Protein AF-A0A6B3FAS1-F1 (afdb_monomer_lite)

Foldseek 3Di:
DDKDWDCVDQDDPRDDGDIDDDRCPPFDALVVLVVVVVVQVCCCVPHPHDDPVVVVVNVVVVVVCVVDVPDDGDHPD

Structure (mmCIF, N/CA/C/O backbone):
data_AF-A0A6B3FAS1-F1
#
_entry.id   AF-A0A6B3FAS1-F1
#
loop_
_atom_site.group_PDB
_atom_site.id
_atom_site.type_symbol
_atom_site.label_atom_id
_atom_site.label_alt_id
_atom_site.label_comp_id
_atom_site.label_asym_id
_atom_site.label_entity_id
_atom_site.label_seq_id
_atom_site.pdbx_PDB_ins_code
_atom_site.Cartn_x
_atom_site.Cartn_y
_atom_site.Cartn_z
_atom_site.occupancy
_atom_site.B_iso_or_equiv
_atom_site.auth_seq_id
_atom_site.auth_comp_id
_atom_site.auth_asym_id
_atom_site.auth_atom_id
_atom_site.pdbx_PDB_model_num
ATOM 1 N N . ARG A 1 1 ? 8.036 5.027 -11.384 1.00 64.19 1 ARG A N 1
ATOM 2 C CA . ARG A 1 1 ? 9.123 5.525 -12.274 1.00 64.19 1 ARG A CA 1
ATOM 3 C C . ARG A 1 1 ? 8.986 4.781 -13.597 1.00 64.19 1 ARG A C 1
ATOM 5 O O . ARG A 1 1 ? 8.607 3.618 -13.537 1.00 64.19 1 ARG A O 1
ATOM 12 N N . GLU A 1 2 ? 9.208 5.418 -14.744 1.00 83.62 2 GLU A N 1
ATOM 13 C CA . GLU A 1 2 ? 9.140 4.705 -16.033 1.00 83.62 2 GLU A CA 1
ATOM 14 C C . GLU A 1 2 ? 10.266 3.678 -16.149 1.00 83.62 2 GLU A C 1
ATOM 16 O O . GLU A 1 2 ? 11.335 3.868 -15.563 1.00 83.62 2 GLU A O 1
ATOM 21 N N . GLU A 1 3 ? 9.992 2.577 -16.847 1.00 91.12 3 GLU A N 1
ATOM 22 C CA . GLU A 1 3 ? 11.001 1.569 -17.150 1.00 91.12 3 GLU A CA 1
ATOM 23 C C . GLU A 1 3 ? 11.828 2.028 -18.353 1.00 91.12 3 GLU A C 1
ATOM 25 O O . GLU A 1 3 ? 11.276 2.412 -19.384 1.00 91.12 3 GLU A O 1
ATOM 30 N N . VAL A 1 4 ? 13.153 1.987 -18.226 1.00 93.81 4 VAL A N 1
ATOM 31 C CA . VAL A 1 4 ? 14.068 2.336 -19.319 1.00 93.81 4 VAL A CA 1
ATOM 32 C C . VAL A 1 4 ? 15.131 1.263 -19.500 1.00 93.81 4 VAL A C 1
ATOM 34 O O . VAL A 1 4 ? 15.605 0.666 -18.531 1.00 93.81 4 VAL A O 1
ATOM 37 N N . VAL A 1 5 ? 15.513 1.032 -20.754 1.00 95.38 5 VAL A N 1
ATOM 38 C CA . VAL A 1 5 ? 16.598 0.115 -21.112 1.00 95.38 5 VAL A CA 1
ATOM 39 C C . VAL A 1 5 ? 17.944 0.822 -20.956 1.00 95.38 5 VAL A C 1
ATOM 41 O O . VAL A 1 5 ? 18.101 1.983 -21.332 1.00 95.38 5 VAL A O 1
ATOM 44 N N . LEU A 1 6 ? 18.922 0.115 -20.395 1.00 94.25 6 LEU A N 1
ATOM 45 C CA . LEU A 1 6 ? 20.302 0.563 -20.246 1.00 94.25 6 LEU A CA 1
ATOM 46 C C . LEU A 1 6 ? 21.199 -0.231 -21.200 1.00 94.25 6 LEU A C 1
ATOM 48 O O . LEU A 1 6 ? 21.820 -1.211 -20.802 1.00 94.25 6 LEU A O 1
ATOM 52 N N .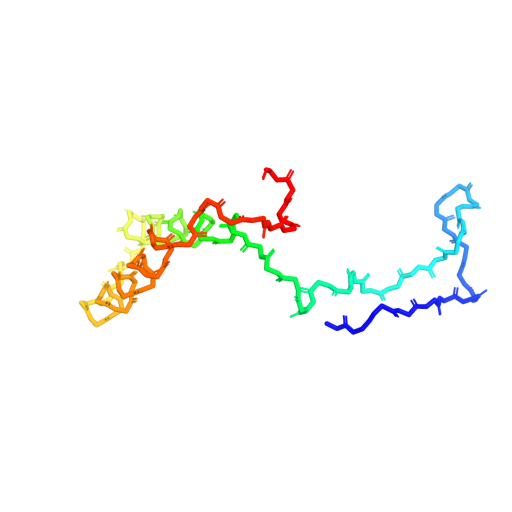 ASP A 1 7 ? 21.304 0.218 -22.453 1.00 94.12 7 ASP A N 1
ATOM 53 C CA . ASP A 1 7 ? 22.069 -0.485 -23.504 1.00 94.12 7 ASP A CA 1
ATOM 54 C C . ASP A 1 7 ? 23.570 -0.631 -23.193 1.00 94.12 7 ASP A C 1
ATOM 56 O O . ASP A 1 7 ? 24.262 -1.461 -23.774 1.00 94.12 7 ASP A O 1
ATOM 60 N N . HIS A 1 8 ? 24.084 0.185 -22.271 1.00 93.50 8 HIS A N 1
ATOM 61 C CA . HIS A 1 8 ? 25.481 0.181 -21.841 1.00 93.50 8 HIS A CA 1
ATOM 62 C C . HIS A 1 8 ? 25.765 -0.789 -20.677 1.00 93.50 8 HIS A C 1
ATOM 64 O O . HIS A 1 8 ? 26.897 -0.833 -20.198 1.00 93.50 8 HIS A O 1
ATOM 70 N N . TRP A 1 9 ? 24.761 -1.532 -20.192 1.00 94.06 9 TRP A N 1
ATOM 71 C CA . TRP A 1 9 ? 24.894 -2.490 -19.088 1.00 94.06 9 TRP A CA 1
ATOM 72 C C . TRP A 1 9 ? 24.656 -3.919 -19.567 1.00 94.06 9 TRP A C 1
ATOM 74 O O . TRP A 1 9 ? 23.655 -4.214 -20.216 1.00 94.06 9 TRP A O 1
ATOM 84 N N . GLU A 1 10 ? 25.528 -4.829 -19.142 1.00 94.56 10 GLU A N 1
ATOM 85 C CA . GLU A 1 10 ? 25.323 -6.272 -19.262 1.00 94.56 10 GLU A CA 1
ATOM 86 C C . GLU A 1 10 ? 24.743 -6.814 -17.952 1.00 94.56 10 GLU A C 1
ATOM 88 O O . GLU A 1 10 ? 25.238 -6.513 -16.862 1.00 94.56 10 GLU A O 1
ATOM 93 N N . GLY A 1 11 ? 23.664 -7.589 -18.045 1.00 93.94 11 GLY A N 1
ATOM 94 C CA . GLY A 1 11 ? 23.005 -8.166 -16.882 1.00 93.94 11 GLY A CA 1
ATOM 95 C C . GLY A 1 11 ? 23.780 -9.351 -16.327 1.00 93.94 11 GLY A C 1
ATOM 96 O O . GLY A 1 11 ? 24.695 -9.892 -16.950 1.00 93.94 11 GLY A O 1
ATOM 97 N N . TYR A 1 12 ? 23.388 -9.807 -15.140 1.00 93.25 12 TYR A N 1
ATOM 98 C CA . TYR A 1 12 ? 24.012 -10.970 -14.515 1.00 93.25 12 TYR A CA 1
ATOM 99 C C . TYR A 1 12 ? 24.027 -12.177 -15.474 1.00 93.25 12 TYR A C 1
ATOM 101 O O . TYR A 1 12 ? 22.995 -12.533 -16.047 1.00 93.25 12 TYR A O 1
ATOM 109 N N . ARG A 1 13 ? 25.205 -12.797 -15.650 1.00 95.50 13 ARG A N 1
ATOM 110 C CA . ARG A 1 13 ? 25.452 -13.912 -16.591 1.00 95.50 13 ARG A CA 1
ATOM 111 C C . ARG A 1 13 ? 25.100 -13.601 -18.058 1.00 95.50 13 ARG A C 1
ATOM 113 O O . ARG A 1 13 ? 24.627 -14.486 -18.764 1.00 95.50 13 ARG A O 1
ATOM 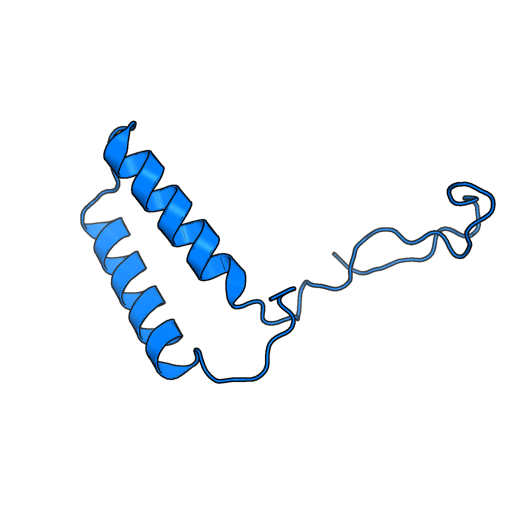120 N N . GLY A 1 14 ? 25.321 -12.369 -18.510 1.00 93.19 14 GLY A N 1
ATOM 121 C CA . GLY A 1 14 ? 25.051 -11.971 -19.894 1.00 93.19 14 GLY A CA 1
ATOM 122 C C . GLY A 1 14 ? 23.571 -11.766 -20.207 1.00 93.19 14 GLY A C 1
ATOM 123 O O . GLY A 1 14 ? 23.181 -11.779 -21.372 1.00 93.19 14 GLY A O 1
ATOM 124 N N . SER A 1 15 ? 22.728 -11.595 -19.184 1.00 93.81 15 SER A N 1
ATOM 125 C CA . SER A 1 15 ? 21.305 -11.306 -19.385 1.00 93.81 15 SER A CA 1
ATOM 126 C C . SER A 1 15 ? 21.124 -9.935 -20.045 1.00 93.81 15 SER A C 1
ATOM 128 O O . SER A 1 15 ? 21.729 -8.954 -19.618 1.00 93.81 15 SER A O 1
ATOM 130 N N . ALA A 1 16 ? 20.269 -9.851 -21.062 1.00 92.94 16 ALA A N 1
ATOM 131 C CA . ALA A 1 16 ? 19.948 -8.609 -21.758 1.00 92.94 16 ALA A CA 1
ATOM 132 C C . ALA A 1 16 ? 18.481 -8.621 -22.236 1.00 92.94 16 ALA A C 1
ATOM 134 O O . ALA A 1 16 ? 17.958 -9.695 -22.543 1.00 92.94 16 ALA A O 1
ATOM 135 N N . PRO A 1 17 ? 17.813 -7.455 -22.336 1.00 92.75 17 PRO A N 1
ATOM 136 C CA . PRO A 1 17 ? 18.319 -6.123 -21.995 1.00 92.75 17 PRO A CA 1
ATOM 137 C C . PRO A 1 17 ? 18.308 -5.841 -20.482 1.00 92.75 17 PRO A C 1
ATOM 139 O O . PRO A 1 17 ? 17.411 -6.287 -19.767 1.00 92.75 17 PRO A O 1
ATOM 142 N N . CYS A 1 18 ? 19.266 -5.043 -20.002 1.00 94.00 18 CYS A N 1
ATOM 143 C CA . CYS A 1 18 ? 19.203 -4.455 -18.662 1.00 94.00 18 CYS A CA 1
ATOM 144 C C . CYS A 1 18 ? 18.148 -3.350 -18.619 1.00 94.00 18 CYS A C 1
ATOM 146 O O . CYS A 1 18 ? 18.163 -2.447 -19.455 1.00 94.00 18 CYS A O 1
ATOM 148 N N . ARG A 1 19 ? 17.257 -3.397 -17.628 1.00 93.44 19 ARG A N 1
ATOM 149 C CA . ARG A 1 19 ? 16.195 -2.407 -17.417 1.00 93.44 19 ARG A CA 1
ATOM 150 C C . ARG A 1 19 ? 16.305 -1.813 -16.018 1.00 93.44 19 ARG A C 1
ATOM 152 O O . ARG A 1 19 ? 16.712 -2.502 -15.084 1.00 93.44 19 ARG A O 1
ATOM 159 N N . VAL A 1 20 ? 15.947 -0.541 -15.870 1.00 93.00 20 VAL A N 1
ATOM 160 C CA . VAL A 1 20 ? 15.783 0.109 -14.562 1.00 93.00 20 VAL A CA 1
ATOM 161 C C . VAL A 1 20 ? 14.375 0.676 -14.437 1.00 93.00 20 VAL A C 1
ATOM 163 O O . VAL A 1 20 ? 13.850 1.271 -15.376 1.00 93.00 20 VAL A O 1
ATOM 166 N N . GLY A 1 21 ? 13.783 0.499 -13.255 1.00 89.38 21 GLY A N 1
ATOM 167 C CA . GLY A 1 21 ? 12.345 0.657 -13.047 1.00 89.38 21 GLY A CA 1
ATOM 168 C C . GLY A 1 21 ? 11.604 -0.662 -13.278 1.00 89.38 21 GLY A C 1
ATOM 169 O O . GLY A 1 21 ? 12.212 -1.660 -13.645 1.00 89.38 21 GLY A O 1
ATOM 170 N N . ASN A 1 22 ? 10.302 -0.660 -13.010 1.00 87.06 22 ASN A N 1
ATOM 171 C CA . ASN A 1 22 ? 9.435 -1.833 -13.165 1.00 87.06 22 ASN A CA 1
ATOM 172 C C . ASN A 1 22 ? 8.079 -1.490 -13.805 1.00 87.06 22 ASN A C 1
ATOM 174 O O . ASN A 1 22 ? 7.187 -2.324 -13.820 1.00 87.06 22 ASN A O 1
ATOM 178 N N . GLY A 1 23 ? 7.882 -0.246 -14.262 1.00 87.69 23 GLY A N 1
ATOM 179 C CA . GLY A 1 23 ? 6.626 0.181 -14.885 1.00 87.69 23 GLY A CA 1
ATOM 180 C C . GLY A 1 23 ? 5.393 0.189 -13.968 1.00 87.69 23 GLY A C 1
ATOM 181 O O . GLY A 1 23 ? 4.329 0.592 -14.420 1.00 87.69 23 GLY A O 1
ATOM 182 N N . ALA A 1 24 ? 5.517 -0.151 -12.683 1.00 88.69 24 ALA A N 1
ATOM 183 C CA . ALA A 1 24 ? 4.373 -0.434 -11.811 1.00 88.69 24 ALA A CA 1
ATOM 184 C C . ALA A 1 24 ? 3.567 0.797 -11.354 1.00 88.69 24 ALA A C 1
ATOM 186 O O . ALA A 1 24 ? 2.664 0.682 -10.539 1.00 88.69 24 ALA A O 1
ATOM 187 N N . LYS A 1 25 ? 3.881 2.002 -11.849 1.00 87.56 25 LYS A N 1
ATOM 188 C CA . LYS A 1 25 ? 3.245 3.247 -11.374 1.00 87.56 25 LYS A CA 1
ATOM 189 C C . LYS A 1 25 ? 1.734 3.300 -11.653 1.00 87.56 25 LYS A C 1
ATOM 191 O O . LYS A 1 25 ? 1.022 3.949 -10.901 1.00 87.56 25 LYS A O 1
ATOM 196 N N . ASP A 1 26 ? 1.297 2.660 -12.736 1.00 89.81 26 ASP A N 1
ATOM 197 C CA . ASP A 1 26 ? -0.097 2.657 -13.197 1.00 89.81 26 ASP A CA 1
ATOM 198 C C . ASP A 1 26 ? -0.772 1.299 -12.930 1.00 89.81 26 ASP A C 1
ATOM 200 O O . ASP A 1 26 ? -1.899 1.068 -13.363 1.00 89.81 26 ASP A O 1
ATOM 204 N N . GLN A 1 27 ? -0.069 0.385 -12.253 1.00 91.25 27 GLN A N 1
ATOM 205 C CA . GLN A 1 27 ? -0.578 -0.935 -11.914 1.00 91.25 27 GLN A CA 1
ATOM 206 C C . GLN A 1 27 ? -1.391 -0.854 -10.628 1.00 91.25 27 GLN A C 1
ATOM 208 O O . GLN A 1 27 ? -0.951 -0.278 -9.632 1.00 91.25 27 GLN A O 1
ATOM 213 N N . LEU A 1 28 ? -2.569 -1.465 -10.651 1.00 92.88 28 LEU A N 1
ATOM 214 C CA . LEU A 1 28 ? -3.281 -1.783 -9.430 1.00 92.88 28 LEU A CA 1
ATOM 215 C C . LEU A 1 28 ? -2.583 -2.977 -8.775 1.00 92.88 28 LEU A C 1
ATOM 217 O O . LEU A 1 28 ? -2.416 -4.005 -9.419 1.00 92.88 28 LEU A O 1
ATOM 221 N N . GLN A 1 29 ? -2.204 -2.831 -7.511 1.00 93.38 29 GLN A N 1
ATOM 222 C CA . GLN A 1 29 ? -1.658 -3.911 -6.695 1.00 93.38 29 GLN A CA 1
ATOM 223 C C . GLN A 1 29 ? -2.481 -3.981 -5.414 1.00 93.38 29 GLN A C 1
ATOM 225 O O . GLN A 1 29 ? -2.494 -3.018 -4.646 1.00 93.38 29 GLN A O 1
ATOM 230 N N . LEU A 1 30 ? -3.236 -5.060 -5.220 1.00 95.19 30 LEU A N 1
ATOM 231 C CA . LEU A 1 30 ? -4.098 -5.227 -4.048 1.00 95.19 30 LEU A CA 1
ATOM 232 C C . LEU A 1 30 ? -3.346 -5.798 -2.832 1.00 95.19 30 LEU A C 1
ATOM 234 O O . LEU A 1 30 ? -3.760 -5.579 -1.692 1.00 95.19 30 LEU A O 1
ATOM 238 N N . ASP A 1 31 ? -2.204 -6.456 -3.037 1.00 93.25 31 ASP A N 1
ATOM 239 C CA . ASP A 1 31 ? -1.336 -6.970 -1.964 1.00 93.25 31 ASP A CA 1
ATOM 240 C C . ASP A 1 31 ? -0.794 -5.877 -1.025 1.00 93.25 31 ASP A C 1
ATOM 242 O O . ASP A 1 31 ? -0.666 -6.116 0.182 1.00 93.25 31 ASP A O 1
ATOM 246 N N . ILE A 1 32 ? -0.602 -4.650 -1.524 1.00 92.31 32 ILE A N 1
ATOM 247 C CA . ILE A 1 32 ? -0.156 -3.496 -0.723 1.00 92.31 32 ILE A CA 1
ATOM 248 C C . ILE A 1 32 ? -1.065 -3.216 0.480 1.00 92.31 32 ILE A C 1
ATOM 250 O O . ILE A 1 32 ? -0.609 -2.731 1.517 1.00 92.31 32 ILE A O 1
ATOM 254 N N . PHE A 1 33 ? -2.360 -3.531 0.379 1.00 94.06 33 PHE A N 1
ATOM 255 C CA . PHE A 1 33 ? -3.300 -3.331 1.478 1.00 94.06 33 PHE A CA 1
ATOM 256 C C . PHE A 1 33 ? -3.034 -4.311 2.622 1.00 94.06 33 PHE A C 1
ATOM 258 O O . PHE A 1 33 ? -3.128 -3.931 3.790 1.00 94.06 33 PHE A O 1
ATOM 265 N N . GLY A 1 34 ? -2.642 -5.548 2.309 1.00 93.62 34 GLY A N 1
ATOM 266 C CA . GLY A 1 34 ? -2.218 -6.521 3.314 1.00 93.62 34 GLY A CA 1
ATOM 267 C C . GLY A 1 34 ? -0.971 -6.047 4.061 1.00 93.62 34 GLY A C 1
ATOM 268 O O . GLY A 1 34 ? -0.937 -6.054 5.2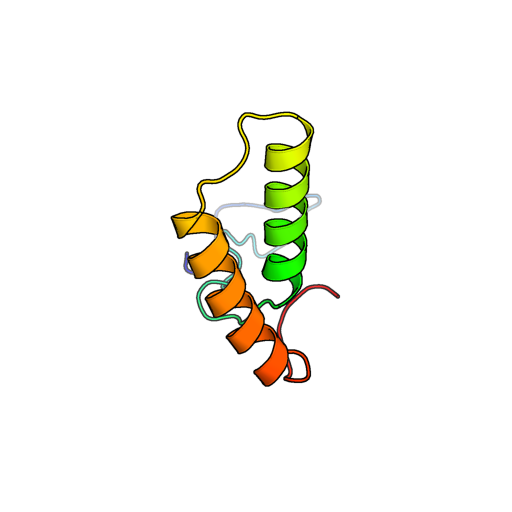91 1.00 93.62 34 GLY A O 1
ATOM 269 N N . GLU A 1 35 ? 0.022 -5.555 3.322 1.00 95.12 35 GLU A N 1
ATOM 270 C CA . GLU A 1 35 ? 1.289 -5.043 3.865 1.00 95.12 35 GLU A CA 1
ATOM 271 C C . GLU A 1 35 ? 1.091 -3.779 4.714 1.00 95.12 35 GLU A C 1
ATOM 273 O O . GLU A 1 35 ? 1.714 -3.615 5.770 1.00 95.12 35 GLU A O 1
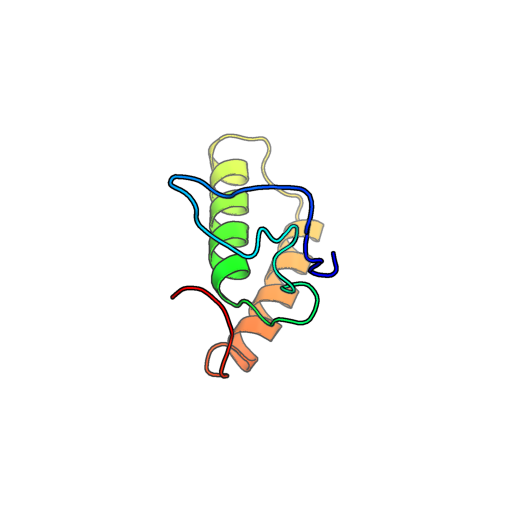ATOM 278 N N . LEU A 1 36 ? 0.181 -2.896 4.292 1.00 95.38 36 LEU A N 1
ATOM 279 C CA . LEU A 1 36 ? -0.223 -1.719 5.054 1.00 95.38 36 LEU A CA 1
ATOM 280 C C . LEU A 1 36 ? -0.861 -2.117 6.389 1.00 95.38 36 LEU A C 1
ATOM 282 O O . LEU A 1 36 ? -0.478 -1.585 7.434 1.00 95.38 36 LEU A O 1
ATOM 286 N N . ILE A 1 37 ? -1.817 -3.048 6.374 1.00 95.56 37 ILE A N 1
ATOM 287 C CA . ILE A 1 37 ? -2.516 -3.488 7.588 1.00 95.56 37 ILE A CA 1
ATOM 288 C C . ILE A 1 37 ? -1.560 -4.204 8.545 1.00 95.56 37 ILE A C 1
ATOM 290 O O . ILE A 1 37 ? -1.616 -3.945 9.750 1.00 95.56 37 ILE A O 1
ATOM 294 N N . ASP A 1 38 ? -0.640 -5.029 8.037 1.00 96.88 38 ASP A N 1
ATOM 295 C CA . ASP A 1 38 ? 0.400 -5.653 8.863 1.00 96.88 38 ASP A CA 1
ATOM 296 C C . ASP A 1 38 ? 1.316 -4.596 9.502 1.00 96.88 38 ASP A C 1
ATOM 298 O O . ASP A 1 38 ? 1.567 -4.615 10.710 1.00 96.88 38 ASP A O 1
ATOM 302 N N . SER A 1 39 ? 1.719 -3.580 8.733 1.00 96.88 39 SER A N 1
ATOM 303 C CA . SER A 1 39 ? 2.519 -2.457 9.238 1.00 96.88 39 SER A CA 1
ATOM 304 C C . SER A 1 39 ? 1.799 -1.679 10.345 1.00 96.88 39 SER A C 1
ATOM 306 O O . SER A 1 39 ? 2.397 -1.370 11.383 1.00 96.88 39 SER A O 1
ATOM 308 N N . VAL A 1 40 ? 0.504 -1.392 10.169 1.00 97.50 40 VAL A N 1
ATOM 309 C CA . VAL A 1 40 ? -0.331 -0.740 11.192 1.00 97.50 40 VAL A CA 1
ATOM 310 C C . VAL A 1 40 ? -0.445 -1.617 12.436 1.00 97.50 40 VAL A C 1
ATOM 312 O O . VAL A 1 40 ? -0.278 -1.117 13.551 1.00 97.50 40 VAL A O 1
ATOM 315 N N . TYR A 1 41 ? -0.690 -2.919 12.272 1.00 97.19 41 TYR A N 1
ATOM 316 C CA . TYR A 1 41 ? -0.768 -3.868 13.382 1.00 97.19 41 TYR A CA 1
ATOM 317 C C . TYR A 1 41 ? 0.528 -3.885 14.197 1.00 97.19 41 TYR A C 1
ATOM 319 O O . TYR A 1 41 ? 0.490 -3.741 15.422 1.00 97.19 41 TYR A O 1
ATOM 327 N N . LEU A 1 42 ? 1.681 -4.004 13.534 1.00 98.31 42 LEU A N 1
ATOM 328 C CA . LEU A 1 42 ? 2.990 -4.005 14.188 1.00 98.31 42 LEU A CA 1
ATOM 329 C C . LEU A 1 42 ? 3.257 -2.684 14.916 1.00 98.31 42 LEU A C 1
ATOM 331 O O . LEU A 1 42 ? 3.730 -2.698 16.057 1.00 98.31 42 LEU A O 1
ATOM 335 N N . PHE A 1 43 ? 2.906 -1.547 14.312 1.00 97.88 43 PHE A N 1
ATOM 336 C CA . PHE A 1 43 ? 3.066 -0.242 14.951 1.00 97.88 43 PHE A CA 1
ATOM 337 C C . PHE A 1 43 ? 2.132 -0.048 16.153 1.00 97.88 43 PHE A C 1
ATOM 339 O O . PHE A 1 43 ? 2.552 0.520 17.161 1.00 97.88 43 PHE A O 1
ATOM 346 N N . ASN A 1 44 ? 0.901 -0.561 16.100 1.00 96.94 44 ASN A N 1
ATOM 347 C CA . ASN A 1 44 ? -0.002 -0.584 17.254 1.00 96.94 44 ASN A CA 1
ATOM 348 C C . ASN A 1 44 ? 0.502 -1.506 18.366 1.00 96.94 44 ASN A C 1
ATOM 350 O O . ASN A 1 44 ? 0.371 -1.179 19.542 1.00 96.94 44 ASN A O 1
ATOM 354 N N . LYS A 1 45 ? 1.073 -2.657 18.011 1.00 97.62 45 LYS A N 1
ATOM 355 C CA . LYS A 1 45 ? 1.508 -3.666 18.980 1.00 97.62 45 LYS A CA 1
ATOM 356 C C . LYS A 1 45 ? 2.799 -3.292 19.701 1.00 97.62 45 LYS A C 1
ATOM 358 O O . LYS A 1 45 ? 2.940 -3.595 20.883 1.00 97.62 45 LYS A O 1
ATOM 363 N N . TYR A 1 46 ? 3.744 -2.684 18.988 1.00 98.12 46 TYR A N 1
ATOM 364 C CA . TYR A 1 46 ? 5.101 -2.446 19.490 1.00 98.12 46 TYR A CA 1
ATOM 365 C C . TYR A 1 46 ? 5.499 -0.965 19.535 1.00 98.12 46 TYR A C 1
ATOM 367 O O . TYR A 1 46 ? 6.506 -0.624 20.153 1.00 98.12 46 TYR A O 1
ATOM 375 N N . GLY A 1 47 ? 4.745 -0.087 18.875 1.00 96.75 47 GLY A N 1
ATOM 376 C CA . GLY A 1 47 ? 4.990 1.350 18.823 1.00 96.75 47 GLY A CA 1
ATOM 377 C C . GLY A 1 47 ? 4.045 2.150 19.718 1.00 96.75 47 GLY A C 1
ATOM 378 O O . GLY A 1 47 ? 3.545 1.674 20.733 1.00 96.75 47 GLY A O 1
ATOM 379 N N . LYS A 1 48 ? 3.814 3.411 19.335 1.00 96.81 48 LYS A N 1
ATOM 380 C CA . LYS A 1 48 ? 2.870 4.307 20.030 1.00 96.81 48 LYS A CA 1
ATOM 381 C C . LYS A 1 48 ? 1.416 4.080 19.612 1.00 96.81 48 LYS A C 1
ATOM 383 O O . LYS A 1 48 ? 0.519 4.630 20.244 1.00 96.81 48 LYS A O 1
ATOM 388 N N . GLY A 1 49 ? 1.217 3.303 18.552 1.00 97.25 49 GLY A N 1
ATOM 389 C CA . GLY A 1 49 ? -0.048 3.166 17.861 1.00 97.25 49 GLY A CA 1
ATOM 390 C C . GLY A 1 49 ? -0.454 4.394 17.054 1.00 97.25 49 GLY A C 1
ATOM 391 O O . GLY A 1 49 ? 0.108 5.484 17.194 1.00 97.25 49 GLY A O 1
ATOM 392 N N . ILE A 1 50 ? -1.401 4.179 16.148 1.00 97.44 50 ILE A N 1
ATOM 393 C CA . ILE A 1 50 ? -1.951 5.230 15.291 1.00 97.44 50 ILE A CA 1
ATOM 394 C C . ILE A 1 50 ? -3.008 6.056 16.036 1.00 97.44 50 ILE A C 1
ATOM 396 O O . ILE A 1 50 ? -3.609 5.600 17.010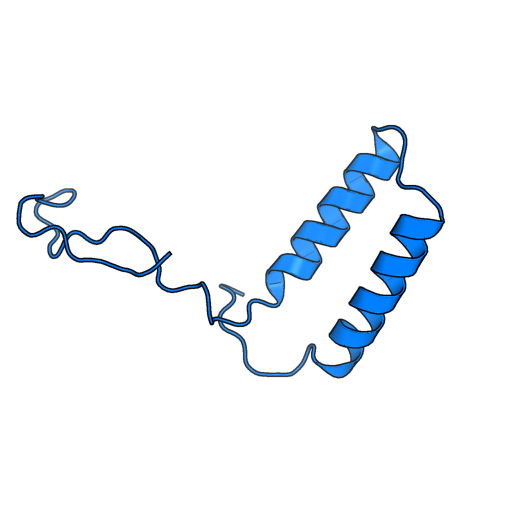 1.00 97.44 50 ILE A O 1
ATOM 400 N N . SER A 1 51 ? -3.233 7.291 15.584 1.00 97.94 51 SER A N 1
ATOM 401 C CA . SER A 1 51 ? -4.309 8.134 16.111 1.00 97.94 51 SER A CA 1
ATOM 402 C C . SER A 1 51 ? -5.687 7.616 15.680 1.00 97.94 51 SER A C 1
ATOM 404 O O . SER A 1 51 ? -5.813 6.830 14.743 1.00 97.94 51 SER A O 1
ATOM 406 N N . TYR A 1 52 ? -6.740 8.103 16.340 1.00 97.50 52 TYR A N 1
ATOM 407 C CA . TYR A 1 52 ? -8.122 7.825 15.935 1.00 97.50 52 TYR A CA 1
ATOM 408 C C . TYR A 1 52 ? -8.440 8.336 14.517 1.00 97.50 52 TYR A C 1
ATOM 410 O O . TYR A 1 52 ? -9.156 7.680 13.765 1.00 97.50 52 TYR A O 1
ATOM 418 N N . GLU A 1 53 ? -7.883 9.488 14.141 1.00 98.31 53 GLU A N 1
ATOM 419 C CA . GLU A 1 53 ? -8.016 10.052 12.791 1.00 98.31 53 GLU A CA 1
ATOM 420 C C . GLU A 1 53 ? -7.415 9.098 11.752 1.00 98.31 53 GLU A C 1
ATOM 422 O O . GLU A 1 53 ? -8.121 8.658 10.852 1.00 98.31 53 GLU A O 1
ATOM 427 N N . ALA A 1 54 ? -6.170 8.653 11.962 1.00 97.38 54 ALA A N 1
ATOM 428 C CA . ALA A 1 54 ? -5.517 7.684 11.083 1.00 97.38 54 ALA A CA 1
ATOM 429 C C . ALA A 1 54 ? -6.250 6.331 11.034 1.00 97.38 54 ALA A C 1
ATOM 431 O O . ALA A 1 54 ? -6.266 5.671 9.999 1.00 97.38 54 ALA A O 1
ATOM 432 N N . TRP A 1 55 ? -6.874 5.907 12.138 1.00 97.12 55 TRP A N 1
ATOM 433 C CA . TRP A 1 55 ? -7.732 4.719 12.147 1.00 97.12 55 TRP A CA 1
ATOM 434 C C . TRP A 1 55 ? -8.984 4.908 11.281 1.00 97.12 55 TRP A C 1
ATOM 436 O O . TRP A 1 55 ? -9.372 4.000 10.553 1.00 97.12 55 TRP A O 1
ATOM 446 N N . THR A 1 56 ? -9.596 6.091 11.318 1.00 98.25 56 THR A N 1
ATOM 447 C CA . THR A 1 56 ? -10.775 6.409 10.499 1.00 98.25 56 THR A CA 1
ATOM 448 C C . THR A 1 56 ? -10.422 6.455 9.009 1.00 98.25 56 THR A C 1
ATOM 450 O O . THR A 1 56 ? -11.162 5.917 8.181 1.00 98.25 56 THR A O 1
ATOM 453 N N . ASP A 1 57 ? -9.260 7.019 8.669 1.00 97.38 57 ASP A N 1
ATOM 454 C CA . ASP A 1 57 ? -8.722 6.999 7.303 1.00 97.38 57 ASP A CA 1
ATOM 455 C C . ASP A 1 57 ? -8.483 5.559 6.825 1.00 97.38 57 ASP A C 1
ATOM 457 O O . ASP A 1 57 ? -8.847 5.201 5.704 1.00 97.38 57 ASP A O 1
ATOM 461 N N . LEU A 1 58 ? -7.942 4.701 7.699 1.00 97.12 58 LEU A N 1
ATOM 462 C CA . LEU A 1 58 ? -7.736 3.284 7.404 1.00 97.12 58 LEU A CA 1
ATOM 463 C C . LEU A 1 58 ? -9.054 2.542 7.156 1.00 97.12 58 LEU A C 1
ATOM 465 O O . LEU A 1 58 ? -9.128 1.745 6.226 1.00 97.12 58 LEU A O 1
ATOM 469 N N . CYS A 1 59 ? -10.097 2.804 7.949 1.00 97.19 59 CYS A N 1
ATOM 470 C CA . CYS A 1 59 ? -11.424 2.230 7.714 1.00 97.19 59 CYS A CA 1
ATOM 471 C C . CYS A 1 59 ? -11.987 2.643 6.350 1.00 97.19 59 CYS A C 1
ATOM 473 O O . CYS A 1 59 ? -12.451 1.786 5.612 1.00 97.19 59 CYS A O 1
ATOM 475 N N . THR A 1 60 ? -11.865 3.919 5.980 1.00 97.56 60 THR A N 1
ATOM 476 C CA . THR A 1 60 ? -12.323 4.417 4.669 1.00 97.56 60 THR A CA 1
ATOM 477 C C . THR A 1 60 ? -11.595 3.720 3.517 1.00 97.56 60 THR A C 1
ATOM 479 O O . THR A 1 60 ? -12.182 3.384 2.491 1.00 97.56 60 THR A O 1
ATOM 482 N N . LEU A 1 61 ? -10.297 3.481 3.693 1.00 96.25 61 LEU A N 1
ATOM 483 C CA . LEU A 1 61 ? -9.474 2.761 2.731 1.00 96.25 61 LEU A CA 1
ATOM 484 C C . LEU A 1 61 ? -9.872 1.274 2.627 1.00 96.25 61 LEU A C 1
ATOM 486 O O . LEU A 1 61 ? -9.909 0.722 1.528 1.00 96.25 61 LEU A O 1
ATOM 490 N N . LEU A 1 62 ? -10.211 0.640 3.753 1.00 96.31 62 LEU A N 1
ATOM 491 C CA . LEU A 1 62 ? -10.729 -0.730 3.785 1.00 96.31 62 LEU A CA 1
ATOM 492 C C . LEU A 1 62 ? -12.117 -0.851 3.150 1.00 96.31 62 LEU A C 1
ATOM 494 O O . LEU A 1 62 ? -12.369 -1.854 2.493 1.00 96.31 62 LEU A O 1
ATOM 498 N N . ASP A 1 63 ? -12.987 0.150 3.294 1.00 97.94 63 ASP A N 1
ATOM 499 C CA . ASP A 1 63 ? -14.294 0.162 2.627 1.00 97.94 63 ASP A CA 1
ATOM 500 C C . ASP A 1 63 ? -14.123 0.113 1.102 1.00 97.94 63 ASP A C 1
ATOM 502 O O . ASP A 1 63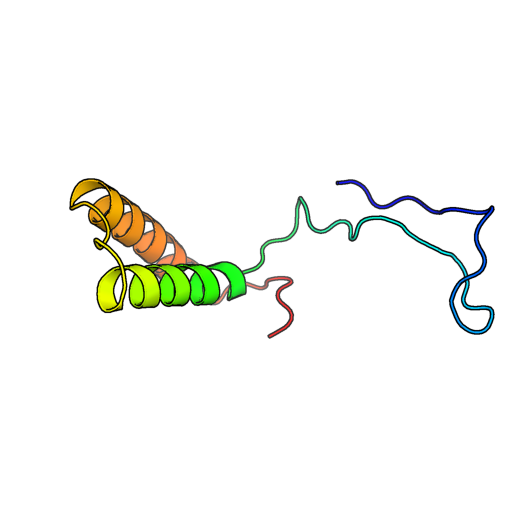 ? -14.738 -0.718 0.437 1.00 97.94 63 ASP A O 1
ATOM 506 N N . TRP A 1 64 ? -13.205 0.917 0.547 1.00 96.19 64 TRP A N 1
ATOM 507 C CA . TRP A 1 64 ? -12.878 0.832 -0.879 1.00 96.19 64 TRP A CA 1
ATOM 508 C C . TRP A 1 64 ? -12.351 -0.555 -1.258 1.00 96.19 64 TRP A C 1
ATOM 510 O O . TRP A 1 64 ? -12.789 -1.119 -2.256 1.00 96.19 64 TRP A O 1
ATOM 520 N N . LEU A 1 65 ? -11.444 -1.132 -0.463 1.00 95.94 65 LEU A N 1
ATOM 521 C CA . LEU A 1 65 ? -10.913 -2.467 -0.739 1.00 95.94 65 LEU A CA 1
ATOM 522 C C . LEU A 1 65 ? -12.020 -3.530 -0.746 1.00 95.94 65 LEU A C 1
ATOM 524 O O . LEU A 1 65 ? -12.037 -4.376 -1.632 1.00 95.94 65 LEU A O 1
ATOM 528 N N . LEU A 1 66 ? -12.959 -3.484 0.200 1.00 96.50 66 LEU A N 1
ATOM 529 C CA . LEU A 1 66 ? -14.083 -4.426 0.268 1.00 96.50 66 LEU A CA 1
ATOM 530 C C . LEU A 1 66 ? -14.989 -4.366 -0.966 1.00 96.50 66 LEU A C 1
ATOM 532 O O . LEU A 1 66 ? -15.555 -5.389 -1.344 1.00 96.50 66 LEU A O 1
ATOM 536 N N . ASP A 1 67 ? -15.092 -3.204 -1.605 1.00 97.56 67 ASP A N 1
ATOM 537 C CA . ASP A 1 67 ? -15.864 -3.030 -2.836 1.00 97.56 67 ASP A CA 1
ATOM 538 C C . ASP A 1 67 ? -15.111 -3.493 -4.099 1.00 97.56 67 ASP A C 1
ATOM 540 O O . ASP A 1 67 ? -15.733 -3.653 -5.148 1.00 97.56 67 ASP A O 1
ATOM 544 N N . HIS A 1 68 ? -13.788 -3.685 -4.023 1.00 95.31 68 HIS A N 1
ATOM 545 C CA . HIS A 1 68 ? -12.922 -3.861 -5.197 1.00 95.31 68 HIS A CA 1
ATOM 546 C C . HIS A 1 68 ? -11.965 -5.064 -5.113 1.00 95.31 68 HIS A C 1
ATOM 548 O O . HIS A 1 68 ? -11.181 -5.275 -6.033 1.00 95.31 68 HIS A O 1
ATOM 554 N N . TRP A 1 69 ? -11.974 -5.842 -4.027 1.00 94.25 69 TRP A N 1
ATOM 555 C CA . TRP A 1 69 ? -10.973 -6.893 -3.782 1.00 94.25 69 TRP A CA 1
ATOM 556 C C . TRP A 1 69 ? -10.986 -8.027 -4.816 1.00 94.25 69 TRP A C 1
ATOM 558 O O . TRP A 1 69 ? -9.997 -8.742 -4.935 1.00 94.25 69 TRP A O 1
ATOM 568 N N . ASP A 1 70 ? -12.099 -8.230 -5.520 1.00 94.75 70 ASP A N 1
ATOM 569 C CA . ASP A 1 70 ? -12.300 -9.324 -6.473 1.00 94.75 70 ASP A CA 1
ATOM 570 C C . ASP A 1 70 ? -12.008 -8.925 -7.929 1.00 94.75 70 ASP A C 1
ATOM 572 O O . ASP A 1 70 ? -12.249 -9.708 -8.855 1.00 94.75 70 ASP A O 1
ATOM 576 N N . GLN A 1 71 ? -11.483 -7.718 -8.149 1.00 94.56 71 GLN A N 1
ATOM 577 C CA . GLN A 1 71 ? -11.115 -7.246 -9.477 1.00 94.56 71 GLN A CA 1
ATOM 578 C C . GLN A 1 71 ? -9.722 -7.749 -9.896 1.00 94.56 71 GLN A C 1
ATOM 580 O O . GLN A 1 71 ? -8.869 -7.973 -9.041 1.00 94.56 71 GLN A O 1
ATOM 585 N N . PRO A 1 72 ? -9.454 -7.891 -11.208 1.00 94.62 72 PRO A N 1
ATOM 586 C CA . PRO A 1 72 ? -8.117 -8.222 -11.688 1.00 94.62 72 PRO A CA 1
ATOM 587 C C . PRO A 1 72 ? -7.094 -7.166 -11.268 1.00 94.62 72 PRO A C 1
ATOM 589 O O . PRO A 1 72 ? -7.319 -5.969 -11.472 1.00 94.62 72 PRO A O 1
ATOM 592 N N . ASP A 1 73 ? -5.958 -7.615 -10.753 1.00 94.50 73 ASP A N 1
ATOM 593 C CA . ASP A 1 73 ? -4.846 -6.762 -10.360 1.00 94.50 73 ASP A CA 1
ATOM 594 C C . ASP A 1 73 ? -3.489 -7.372 -10.768 1.00 94.50 73 ASP A C 1
ATOM 596 O O . ASP A 1 73 ? -3.424 -8.447 -11.365 1.00 94.50 73 ASP A O 1
ATOM 600 N N . GLU A 1 74 ? -2.410 -6.626 -10.534 1.00 93.50 74 GLU A N 1
ATOM 601 C CA . GLU A 1 74 ? -1.040 -6.939 -10.968 1.00 93.50 74 GLU A CA 1
ATOM 602 C C . GLU A 1 74 ? -0.118 -7.238 -9.772 1.00 93.50 74 GLU A C 1
ATOM 604 O O . GLU A 1 74 ? 1.113 -7.162 -9.884 1.00 93.50 74 GLU A O 1
ATOM 609 N N . SER A 1 75 ? -0.693 -7.529 -8.601 1.00 88.94 75 SER A N 1
ATOM 610 C CA . SER A 1 75 ? 0.052 -8.080 -7.476 1.00 88.94 75 SER A CA 1
ATOM 611 C C . SER A 1 75 ? 0.658 -9.433 -7.831 1.00 88.94 75 SER A C 1
ATOM 613 O O . SER A 1 75 ? 0.270 -10.124 -8.773 1.00 88.94 75 SER A O 1
ATOM 615 N N . ILE A 1 76 ? 1.662 -9.831 -7.055 1.00 82.38 76 ILE A N 1
ATOM 616 C CA . ILE A 1 76 ? 2.352 -11.109 -7.272 1.00 82.38 76 ILE A CA 1
ATOM 617 C C . ILE A 1 76 ? 1.546 -12.327 -6.776 1.00 82.38 76 ILE A C 1
ATOM 619 O O . ILE A 1 76 ? 2.022 -13.454 -6.944 1.00 82.38 76 ILE A O 1
ATOM 623 N N . TRP A 1 77 ? 0.387 -12.107 -6.142 1.00 74.31 77 TRP A N 1
ATOM 624 C CA . TRP A 1 77 ? -0.415 -13.104 -5.426 1.00 74.31 77 TRP A CA 1
ATOM 625 C C . TRP A 1 77 ? -1.817 -13.251 -5.998 1.00 74.31 77 TRP A C 1
ATOM 627 O O . TRP A 1 77 ? -2.462 -12.208 -6.212 1.00 74.31 77 TRP A O 1
#

Radius of gyration: 18.29 Å; chains: 1; bounding box: 41×24×44 Å

Secondary structure (DSSP, 8-state):
---EE-TT-PPGGG--S-EES-SGGG---SHHHHHHHHHHHHHHHHSS---HHHHHHHHHHHHHHHHHTTS---S--

pLDDT: mean 93.79, std 5.24, range [64.19, 98.31]

Sequence (77 aa):
REEVVLDHWEGYRGSAPCRVGNGAKDQLQLDIFGELIDSVYLFNKYGKGISYEAWTDLCTLLDWLLDHWDQPDESIW